Protein AF-A0A3A6U2J4-F1 (afdb_monomer_lite)

pLDDT: mean 79.1, std 15.84, range [39.03, 96.19]

Secondary structure (DSSP, 8-state):
-HHHHHHHHHHHHHTTT------S-TTS----GGG-PPPSS-EEEEEEEEEEETTEE-GGGHHHHHHHHHHHHHHTSSEEE-SSS-SEEEEEEEEE---HHHHHHHHHHTT-TTT------

Foldseek 3Di:
DVVVVVVVVVVVVVVPPPPPPPPPDPPDDDDDPVNDDADPDAFEEAEAEFEAELNHTDCVCRVVVVVVVQVVQVVNNRYHHDPPPGPYYDYYYHYHYDPVVVVVVVVVVVVPPPDDDDPDD

Structure (mmCIF, N/CA/C/O backbone):
data_AF-A0A3A6U2J4-F1
#
_entry.id   AF-A0A3A6U2J4-F1
#
loop_
_atom_site.group_PDB
_atom_site.id
_atom_site.type_symbol
_atom_site.label_atom_id
_atom_site.label_alt_id
_atom_site.label_comp_id
_atom_site.label_asym_id
_atom_site.label_entity_id
_atom_site.label_seq_id
_atom_site.pdbx_PDB_ins_code
_atom_site.Cartn_x
_atom_site.Cartn_y
_atom_site.Cartn_z
_atom_site.occupancy
_atom_site.B_iso_or_equiv
_atom_site.auth_seq_id
_atom_site.auth_comp_id
_atom_site.auth_asym_id
_atom_site.auth_atom_id
_atom_site.pdbx_PDB_model_num
ATOM 1 N N . MET A 1 1 ? 20.629 -36.665 67.003 1.00 60.44 1 MET A N 1
ATOM 2 C CA . MET A 1 1 ? 19.349 -36.219 66.395 1.00 60.44 1 MET A CA 1
ATOM 3 C C . MET A 1 1 ? 18.997 -34.767 66.728 1.00 60.44 1 MET A C 1
ATOM 5 O O . MET A 1 1 ? 18.661 -34.028 65.816 1.00 60.44 1 MET A O 1
ATOM 9 N N . LYS A 1 2 ? 19.140 -34.316 67.984 1.00 68.38 2 LYS A N 1
ATOM 10 C CA . LYS A 1 2 ? 18.836 -32.931 68.406 1.00 68.38 2 LYS A CA 1
ATOM 11 C C . LYS A 1 2 ? 19.635 -31.844 67.656 1.00 68.38 2 LYS A C 1
ATOM 13 O O . LYS A 1 2 ? 19.060 -30.850 67.237 1.00 68.38 2 LYS A O 1
ATOM 18 N N . ASN A 1 3 ? 20.922 -32.081 67.392 1.00 70.00 3 ASN A N 1
ATOM 19 C CA . ASN A 1 3 ? 21.783 -31.116 66.687 1.00 70.00 3 ASN A CA 1
ATOM 20 C C . ASN A 1 3 ? 21.444 -30.981 65.189 1.00 70.00 3 ASN A C 1
ATOM 22 O O . ASN A 1 3 ? 21.616 -29.910 64.621 1.00 70.00 3 ASN A O 1
ATOM 26 N N . LEU A 1 4 ? 20.914 -32.042 64.566 1.00 73.75 4 LEU A N 1
ATOM 27 C CA . LEU A 1 4 ? 20.472 -32.021 63.166 1.00 73.75 4 LEU A CA 1
ATOM 28 C C . LEU A 1 4 ? 19.189 -31.191 63.006 1.00 73.75 4 LEU A C 1
ATOM 30 O O . LEU A 1 4 ? 19.059 -30.433 62.053 1.00 73.75 4 LEU A O 1
ATOM 34 N N . PHE A 1 5 ? 18.277 -31.288 63.978 1.00 76.00 5 PHE A N 1
ATOM 35 C CA . PHE A 1 5 ? 17.043 -30.498 64.013 1.00 76.00 5 PHE A CA 1
ATOM 36 C C . PHE A 1 5 ? 17.315 -28.999 64.183 1.00 76.00 5 PHE A C 1
ATOM 38 O O . PHE A 1 5 ? 16.676 -28.180 63.531 1.00 76.00 5 PHE A O 1
ATOM 45 N N . ILE A 1 6 ? 18.296 -28.641 65.017 1.00 79.00 6 ILE A N 1
ATOM 46 C CA . ILE A 1 6 ? 18.713 -27.245 65.221 1.00 79.00 6 ILE A CA 1
ATOM 47 C C . ILE A 1 6 ? 19.343 -26.671 63.944 1.00 79.00 6 ILE A C 1
ATOM 49 O O . ILE A 1 6 ? 19.043 -25.539 63.571 1.00 79.00 6 ILE A O 1
ATOM 53 N N . LEU A 1 7 ? 20.163 -27.459 63.240 1.00 78.31 7 LEU A N 1
ATOM 54 C CA . LEU A 1 7 ? 20.770 -27.043 61.974 1.00 78.31 7 LEU A CA 1
ATOM 55 C C . LEU A 1 7 ? 19.712 -26.834 60.879 1.00 78.31 7 LEU A C 1
ATOM 57 O O . LEU A 1 7 ? 19.764 -25.848 60.151 1.00 78.31 7 LEU A O 1
ATOM 61 N N . LEU A 1 8 ? 18.723 -27.728 60.796 1.00 76.19 8 LEU A N 1
ATOM 62 C CA . LEU A 1 8 ? 17.637 -27.632 59.821 1.00 76.19 8 LEU A CA 1
ATOM 63 C C . LEU A 1 8 ? 16.774 -26.381 60.057 1.00 76.19 8 LEU A C 1
ATOM 65 O O . LEU A 1 8 ? 16.449 -25.671 59.109 1.00 76.19 8 LEU A O 1
ATOM 69 N N . LEU A 1 9 ? 16.476 -26.074 61.324 1.00 74.50 9 LEU A N 1
ATOM 70 C CA . LEU A 1 9 ? 15.707 -24.890 61.709 1.00 74.50 9 LEU A CA 1
ATOM 71 C C . LEU A 1 9 ? 16.460 -23.586 61.385 1.00 74.50 9 LEU A C 1
ATOM 73 O O . LEU A 1 9 ? 15.857 -22.617 60.922 1.00 74.50 9 LEU A O 1
ATOM 77 N N . ALA A 1 10 ? 17.784 -23.581 61.570 1.00 71.75 10 ALA A N 1
ATOM 78 C CA . ALA A 1 10 ? 18.639 -22.446 61.226 1.00 71.75 10 ALA A CA 1
ATOM 79 C C . ALA A 1 10 ? 18.691 -22.195 59.709 1.00 71.75 10 ALA A C 1
ATOM 81 O O . ALA A 1 10 ? 18.624 -21.046 59.278 1.00 71.75 10 ALA A O 1
ATOM 82 N N . VAL A 1 11 ? 18.740 -23.250 58.887 1.00 70.31 11 VAL A N 1
ATOM 83 C CA . VAL A 1 11 ? 18.760 -23.118 57.418 1.00 70.31 11 VAL A CA 1
ATOM 84 C C . VAL A 1 11 ? 17.427 -22.580 56.882 1.00 70.31 11 VAL A C 1
ATOM 86 O O . VAL A 1 11 ? 17.430 -21.723 56.001 1.00 70.31 11 VAL A O 1
ATOM 89 N N . THR A 1 12 ? 16.287 -22.994 57.450 1.00 67.88 12 THR A N 1
ATOM 90 C CA . THR A 1 12 ? 14.962 -22.477 57.047 1.00 67.88 12 THR A CA 1
ATOM 91 C C . THR A 1 12 ? 14.705 -21.033 57.480 1.00 67.88 12 THR A C 1
ATOM 93 O O . THR A 1 12 ? 13.905 -20.336 56.858 1.00 67.88 12 THR A O 1
ATOM 96 N N . ALA A 1 13 ? 15.389 -20.554 58.525 1.00 6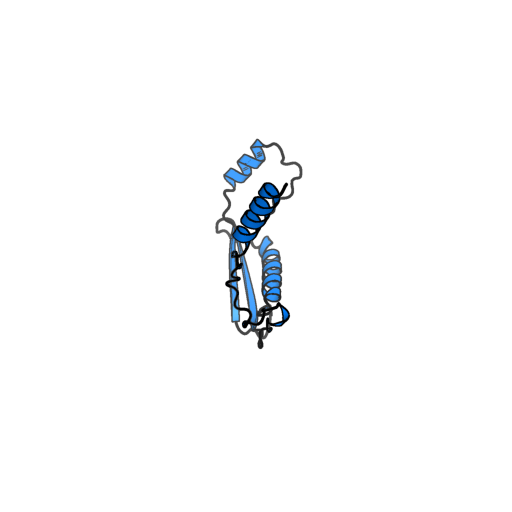6.00 13 ALA A N 1
ATOM 97 C CA . ALA A 1 13 ? 15.280 -19.165 58.966 1.00 66.00 13 ALA A CA 1
ATOM 98 C C . ALA A 1 13 ? 15.992 -18.191 58.008 1.00 66.00 13 ALA A C 1
ATOM 100 O O . ALA A 1 13 ? 15.574 -17.041 57.881 1.00 66.00 13 ALA A O 1
ATOM 101 N N . LEU A 1 14 ? 17.028 -18.646 57.288 1.00 63.44 14 LEU A N 1
ATOM 102 C CA . LEU A 1 14 ? 17.772 -17.814 56.332 1.00 63.44 14 LEU A CA 1
ATOM 103 C C . LEU A 1 14 ? 17.035 -17.593 54.999 1.00 63.44 14 LEU A C 1
ATOM 105 O O . LEU A 1 14 ? 17.351 -16.645 54.285 1.00 63.44 14 LEU A O 1
ATOM 109 N N . THR A 1 15 ? 16.033 -18.409 54.658 1.00 65.50 15 THR A N 1
ATOM 110 C CA . THR A 1 15 ? 15.268 -18.269 53.403 1.00 65.50 15 THR A CA 1
ATOM 111 C C . THR A 1 15 ? 14.083 -17.296 53.503 1.00 65.50 15 THR A C 1
ATOM 113 O O . THR A 1 15 ? 13.374 -17.090 52.522 1.00 65.50 15 THR A O 1
ATOM 116 N N . GLY A 1 16 ? 13.850 -16.686 54.672 1.00 57.59 16 GLY A N 1
ATOM 117 C CA . GLY A 1 16 ? 12.616 -15.954 54.994 1.00 57.59 16 GLY A CA 1
ATOM 118 C C . GLY A 1 16 ? 12.471 -14.521 54.462 1.00 57.59 16 GLY A C 1
ATOM 119 O O . GLY A 1 16 ? 11.407 -13.938 54.645 1.00 57.59 16 GLY A O 1
ATOM 120 N N . CYS A 1 17 ? 13.481 -13.932 53.812 1.00 62.56 17 CYS A N 1
ATOM 121 C CA . CYS A 1 17 ? 13.462 -12.492 53.486 1.00 62.56 17 CYS A CA 1
ATOM 122 C C . CYS A 1 17 ? 13.557 -12.148 51.992 1.00 62.56 17 CYS A C 1
ATOM 124 O O . CYS A 1 17 ? 13.706 -10.974 51.649 1.00 62.56 17 CYS A O 1
ATOM 126 N N . ILE A 1 18 ? 13.438 -13.121 51.084 1.00 60.34 18 ILE A N 1
ATOM 127 C CA . ILE A 1 18 ? 13.345 -12.825 49.647 1.00 60.34 18 ILE A CA 1
ATOM 128 C C . ILE A 1 18 ? 11.884 -12.496 49.322 1.00 60.34 18 ILE A C 1
ATOM 130 O O . ILE A 1 18 ? 11.131 -13.311 48.796 1.00 60.34 18 ILE A O 1
ATOM 134 N N . SER A 1 19 ? 11.463 -11.283 49.677 1.00 61.19 19 SER A N 1
ATOM 135 C CA . SER A 1 19 ? 10.239 -10.704 49.130 1.00 61.19 19 SER A CA 1
ATOM 136 C C . SER A 1 19 ? 10.525 -10.358 47.672 1.00 61.19 19 SER A C 1
ATOM 138 O O . SER A 1 19 ? 11.287 -9.430 47.390 1.00 61.19 19 SER A O 1
ATOM 140 N N . ALA A 1 20 ? 9.976 -11.142 46.743 1.00 65.00 20 ALA A N 1
ATOM 141 C CA . ALA A 1 20 ? 9.996 -10.816 45.325 1.00 65.00 20 ALA A CA 1
ATOM 142 C C . ALA A 1 20 ? 9.219 -9.507 45.134 1.00 65.00 20 ALA A C 1
ATOM 144 O O . ALA A 1 20 ? 8.000 -9.508 44.970 1.00 65.00 20 ALA A O 1
ATOM 145 N N . LYS A 1 21 ? 9.914 -8.368 45.223 1.00 61.41 21 LYS A N 1
ATOM 146 C CA . LYS A 1 21 ? 9.327 -7.067 44.922 1.00 61.41 21 LYS A CA 1
ATOM 147 C C . LYS A 1 21 ? 8.990 -7.051 43.438 1.00 61.41 21 LYS A C 1
ATOM 149 O O . LYS A 1 21 ? 9.852 -6.833 42.593 1.00 61.41 21 LYS A O 1
ATOM 154 N N . SER A 1 22 ? 7.726 -7.311 43.124 1.00 64.94 22 SER A N 1
ATOM 155 C CA . SER A 1 22 ? 7.167 -6.969 41.826 1.00 64.94 22 SER A CA 1
ATOM 156 C C . SER A 1 22 ? 7.152 -5.446 41.739 1.00 64.94 22 SER A C 1
ATOM 158 O O . SER A 1 22 ? 6.391 -4.792 42.446 1.00 64.94 22 SER A O 1
ATOM 160 N N . TYR A 1 23 ? 8.020 -4.879 40.902 1.00 67.62 23 TYR A N 1
ATOM 161 C CA . TYR A 1 23 ? 8.047 -3.441 40.598 1.00 67.62 23 TYR A CA 1
ATOM 162 C C . TYR A 1 23 ? 6.870 -3.002 39.717 1.00 67.62 23 TYR A C 1
ATOM 164 O O . TYR A 1 23 ? 6.755 -1.829 39.373 1.00 67.62 23 TYR A O 1
ATOM 172 N N . VAL A 1 24 ? 6.005 -3.943 39.334 1.00 71.19 24 VAL A N 1
ATOM 173 C CA . VAL A 1 24 ? 4.772 -3.656 38.610 1.00 71.19 24 VAL A CA 1
ATOM 174 C C . VAL A 1 24 ? 3.737 -3.200 39.631 1.00 71.19 24 VAL A C 1
ATOM 176 O O . VAL A 1 24 ? 3.299 -3.995 40.464 1.00 71.19 24 VAL A O 1
ATOM 179 N N . ASP A 1 25 ? 3.400 -1.914 39.592 1.00 71.12 25 ASP A N 1
ATOM 180 C CA . ASP A 1 25 ? 2.392 -1.308 40.455 1.00 71.12 25 ASP A CA 1
ATOM 181 C C . ASP A 1 25 ? 1.006 -1.921 40.147 1.00 71.12 25 ASP A C 1
ATOM 183 O O . ASP A 1 25 ? 0.504 -1.776 39.028 1.00 71.12 25 ASP A O 1
ATOM 187 N N . PRO A 1 26 ? 0.382 -2.630 41.109 1.00 70.06 26 PRO A N 1
ATOM 188 C CA . PRO A 1 26 ? -0.896 -3.306 40.905 1.00 70.06 26 PRO A CA 1
ATOM 189 C C . PRO A 1 26 ? -2.085 -2.343 40.777 1.00 70.06 26 PRO A C 1
ATOM 191 O O . PRO A 1 26 ? -3.189 -2.797 40.483 1.00 70.06 26 PRO A O 1
ATOM 194 N N . SER A 1 27 ? -1.891 -1.039 41.012 1.00 75.00 27 SER A N 1
ATOM 195 C CA . SER A 1 27 ? -2.936 -0.022 40.866 1.00 75.00 27 SER A CA 1
ATOM 196 C C . SER A 1 27 ? -3.207 0.371 39.410 1.00 75.00 27 SER A C 1
ATOM 198 O O . SER A 1 27 ? -4.285 0.888 39.109 1.00 75.00 27 SER A O 1
ATOM 200 N N . PHE A 1 28 ? -2.283 0.086 38.487 1.00 72.88 28 PHE A N 1
ATOM 201 C CA . PHE A 1 28 ? -2.530 0.299 37.065 1.00 72.88 28 PHE A CA 1
ATOM 202 C C . PHE A 1 28 ? -3.392 -0.828 36.498 1.00 72.88 28 PHE A C 1
ATOM 204 O O . PHE A 1 28 ? -3.088 -2.014 36.639 1.00 72.88 28 PHE A O 1
ATOM 211 N N . SER A 1 29 ? -4.474 -0.444 35.816 1.00 72.06 29 SER A N 1
ATOM 212 C CA . SER A 1 29 ? -5.286 -1.393 35.056 1.00 72.06 29 SER A CA 1
ATOM 213 C C . SER A 1 29 ? -4.416 -2.062 33.995 1.00 72.06 29 SER A C 1
ATOM 215 O O . SER A 1 29 ? -3.665 -1.396 33.280 1.00 72.06 29 SER A O 1
ATOM 217 N N . LYS A 1 30 ? -4.498 -3.392 33.909 1.00 78.81 30 LYS A N 1
ATOM 218 C CA . LYS A 1 30 ? -3.828 -4.148 32.852 1.00 78.81 30 LYS A CA 1
ATOM 219 C C . LYS A 1 30 ? -4.461 -3.733 31.531 1.00 78.81 30 LYS A C 1
ATOM 221 O O . LYS A 1 30 ? -5.619 -4.057 31.310 1.00 78.81 30 LYS A O 1
ATOM 226 N N . ALA A 1 31 ? -3.715 -3.013 30.698 1.00 81.88 31 ALA A N 1
ATOM 227 C CA . ALA A 1 31 ? -4.162 -2.710 29.350 1.00 81.88 31 ALA A CA 1
ATOM 228 C C . ALA A 1 31 ? -4.328 -4.027 28.585 1.00 81.88 31 ALA A C 1
ATOM 230 O O . ALA A 1 31 ? -3.415 -4.855 28.522 1.00 81.88 31 ALA A O 1
ATOM 231 N N . THR A 1 32 ? -5.517 -4.219 28.046 1.00 84.94 32 THR A N 1
ATOM 232 C CA . THR A 1 32 ? -5.918 -5.352 27.226 1.00 84.94 32 THR A CA 1
ATOM 233 C C . THR A 1 32 ? -6.170 -4.874 25.797 1.00 84.94 32 THR A C 1
ATOM 235 O O . THR A 1 32 ? -6.232 -3.672 25.530 1.00 84.94 32 THR A O 1
ATOM 238 N N . TYR A 1 33 ? -6.268 -5.797 24.841 1.00 78.44 33 TYR A N 1
ATOM 239 C CA . TYR A 1 33 ? -6.528 -5.422 23.445 1.00 78.44 33 TYR A CA 1
ATOM 240 C C . TYR A 1 33 ? -7.886 -4.724 23.288 1.00 78.44 33 TYR A C 1
ATOM 242 O O . TYR A 1 33 ? -8.065 -3.901 22.395 1.00 78.44 33 TYR A O 1
ATOM 250 N N . GLU A 1 34 ? -8.817 -5.015 24.190 1.00 83.88 34 GLU A N 1
ATOM 251 C CA . GLU A 1 34 ? -10.147 -4.430 24.287 1.00 83.88 34 GLU A CA 1
ATOM 252 C C . GLU A 1 34 ? -10.114 -2.931 24.634 1.00 83.88 34 GLU A C 1
ATOM 254 O O . GLU A 1 34 ? -11.059 -2.209 24.316 1.00 83.88 34 GLU A O 1
ATOM 259 N N . ASP A 1 35 ? -9.015 -2.439 25.215 1.00 86.06 35 ASP A N 1
ATOM 260 C CA . ASP A 1 35 ? -8.828 -1.017 25.525 1.00 86.06 35 ASP A CA 1
ATOM 261 C C . ASP A 1 35 ? -8.410 -0.192 24.292 1.00 86.06 35 ASP A C 1
ATOM 263 O O . ASP A 1 35 ? -8.424 1.045 24.321 1.00 86.06 35 ASP A O 1
ATOM 267 N N . ILE A 1 36 ? -8.048 -0.856 23.186 1.00 84.12 36 ILE A N 1
ATOM 268 C CA . ILE A 1 36 ? -7.664 -0.198 21.936 1.00 84.12 36 ILE A CA 1
ATOM 269 C C . ILE A 1 36 ? -8.923 0.303 21.228 1.00 84.12 36 ILE A C 1
ATOM 271 O O . ILE A 1 36 ? -9.663 -0.446 20.589 1.00 84.12 36 ILE A O 1
ATOM 275 N N . LYS A 1 37 ? -9.146 1.616 21.302 1.00 86.56 37 LYS A N 1
ATOM 276 C CA . LYS A 1 37 ? -10.247 2.267 20.589 1.00 86.56 37 LYS A CA 1
ATOM 277 C C . LYS A 1 37 ? -9.930 2.387 19.094 1.00 86.56 37 LYS A C 1
ATOM 279 O O . LYS A 1 37 ? -8.827 2.813 18.740 1.00 86.56 37 LYS A O 1
ATOM 284 N N . PRO A 1 38 ? -10.885 2.070 18.204 1.00 82.81 38 PRO A N 1
ATOM 285 C CA . PRO A 1 38 ? -10.723 2.332 16.782 1.00 82.81 38 PRO A CA 1
ATOM 286 C C . PRO A 1 38 ? -10.681 3.842 16.517 1.00 82.81 38 PRO A C 1
ATOM 288 O O . PRO A 1 38 ? -11.255 4.638 17.261 1.00 82.81 38 PRO A O 1
ATOM 291 N N . VAL A 1 39 ? -10.030 4.235 15.423 1.00 88.50 39 VAL A N 1
ATOM 292 C CA . VAL A 1 39 ? -10.010 5.634 14.979 1.00 88.50 39 VAL A CA 1
ATOM 293 C C . VAL A 1 39 ? -11.432 6.093 14.644 1.00 88.50 39 VAL A C 1
ATOM 295 O O . VAL A 1 39 ? -12.129 5.441 13.868 1.00 88.50 39 VAL A O 1
ATOM 298 N N . GLU A 1 40 ? -11.843 7.233 15.206 1.00 85.31 40 GLU A N 1
ATOM 299 C CA . GLU A 1 40 ? -13.203 7.774 15.058 1.00 85.31 40 GLU A CA 1
ATOM 300 C C . GLU A 1 40 ? -13.547 8.132 13.608 1.00 85.31 40 GLU A C 1
ATOM 302 O O . GLU A 1 40 ? -14.658 7.880 13.141 1.00 85.31 40 GLU A O 1
ATOM 307 N N . LYS A 1 41 ? -12.584 8.699 12.873 1.00 89.56 41 LYS A N 1
ATOM 308 C CA . LYS A 1 41 ? -12.757 9.099 11.477 1.00 89.56 41 LYS A CA 1
ATOM 309 C C . LYS A 1 41 ? -11.677 8.483 10.605 1.00 89.56 41 LYS A C 1
ATOM 311 O O . LYS A 1 41 ? -10.500 8.809 10.723 1.00 89.56 41 LYS A O 1
ATOM 316 N N . LYS A 1 42 ? -12.106 7.616 9.694 1.00 91.38 42 LYS A N 1
ATOM 317 C CA . LYS A 1 42 ? -11.240 7.071 8.650 1.00 91.38 42 LYS A CA 1
ATOM 318 C C . LYS A 1 42 ? -11.043 8.100 7.546 1.00 91.38 42 LYS A C 1
ATOM 320 O O . LYS A 1 42 ? -11.940 8.900 7.274 1.00 91.38 42 LYS A O 1
ATOM 325 N N . TYR A 1 43 ? -9.889 8.047 6.898 1.00 93.00 43 TYR A N 1
ATOM 326 C CA . TYR A 1 43 ? -9.550 8.966 5.822 1.00 93.00 43 TYR A CA 1
ATOM 327 C C . TYR A 1 43 ? -9.538 8.255 4.477 1.00 93.00 43 TYR A C 1
ATOM 329 O O . TYR A 1 43 ? -8.866 7.236 4.307 1.00 93.00 43 TYR A O 1
ATOM 337 N N . ASN A 1 44 ? -10.249 8.822 3.510 1.00 94.62 44 ASN A N 1
ATOM 338 C CA . ASN A 1 44 ? -10.234 8.347 2.136 1.00 94.62 44 ASN A CA 1
ATOM 339 C C . ASN A 1 44 ? -8.955 8.837 1.452 1.00 94.62 44 ASN A C 1
ATOM 341 O O . ASN A 1 44 ? -8.711 10.044 1.401 1.00 94.62 44 ASN A O 1
ATOM 345 N N . ALA A 1 45 ? -8.158 7.928 0.901 1.00 94.94 45 ALA A N 1
ATOM 346 C CA . ALA A 1 45 ? -6.908 8.268 0.230 1.00 94.94 45 ALA A CA 1
ATOM 347 C C . ALA A 1 45 ? -6.912 7.811 -1.230 1.00 94.94 45 ALA A C 1
ATOM 349 O O . ALA A 1 45 ? -7.208 6.647 -1.515 1.00 94.94 45 ALA A O 1
ATOM 350 N N . HIS A 1 46 ? -6.519 8.706 -2.140 1.00 95.69 46 HIS A N 1
ATOM 351 C CA . HIS A 1 46 ? -6.157 8.331 -3.503 1.00 95.69 46 HIS A CA 1
ATOM 352 C C . HIS A 1 46 ? -4.740 7.760 -3.495 1.00 95.69 46 HIS A C 1
ATOM 354 O O . HIS A 1 46 ? -3.793 8.459 -3.145 1.00 95.69 46 HIS A O 1
ATOM 360 N N . VAL A 1 47 ? -4.580 6.492 -3.854 1.00 94.81 47 VAL A N 1
ATOM 361 C CA . VAL A 1 47 ? -3.280 5.814 -3.817 1.00 94.81 47 VAL A CA 1
ATOM 362 C C . VAL A 1 47 ? -2.673 5.767 -5.217 1.00 94.81 47 VAL A C 1
ATOM 364 O O . VAL A 1 47 ? -3.276 5.209 -6.140 1.00 94.81 47 VAL A O 1
ATOM 367 N N . ILE A 1 48 ? -1.457 6.296 -5.353 1.00 94.75 48 ILE A N 1
ATOM 368 C CA . ILE A 1 48 ? -0.636 6.229 -6.564 1.00 94.75 48 ILE A CA 1
ATOM 369 C C . ILE A 1 48 ? 0.634 5.451 -6.230 1.00 94.75 48 ILE A C 1
ATOM 371 O O . ILE A 1 48 ? 1.303 5.736 -5.237 1.00 94.75 48 ILE A O 1
ATOM 375 N N . VAL A 1 49 ? 0.952 4.452 -7.052 1.00 95.88 49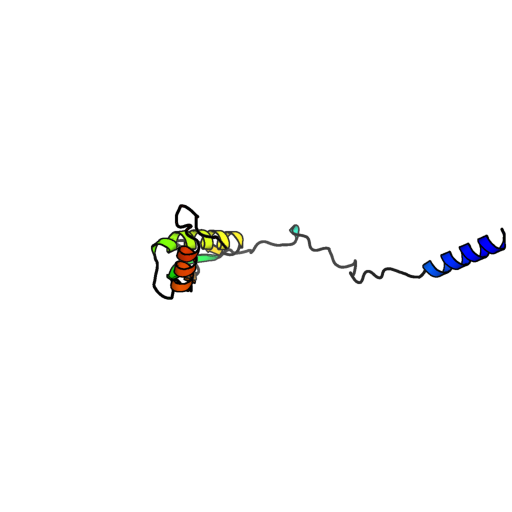 VAL A N 1
ATOM 376 C CA . VAL A 1 49 ? 2.092 3.556 -6.837 1.00 95.88 49 VAL A CA 1
ATOM 377 C C . VAL A 1 49 ? 2.970 3.528 -8.073 1.00 95.88 49 VAL A C 1
ATOM 379 O O . VAL A 1 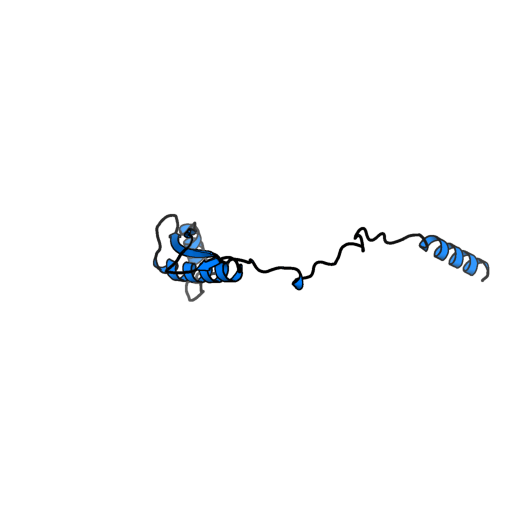49 ? 2.479 3.313 -9.183 1.00 95.88 49 VAL A O 1
ATOM 382 N N . GLU A 1 50 ? 4.271 3.666 -7.852 1.00 96.19 50 GLU A N 1
ATOM 383 C CA . GLU A 1 50 ? 5.303 3.452 -8.853 1.00 96.19 50 GLU A CA 1
ATOM 384 C C . GLU A 1 50 ? 6.337 2.456 -8.329 1.00 96.19 50 GLU A C 1
ATOM 386 O O . GLU A 1 50 ? 6.947 2.662 -7.280 1.00 96.19 50 GLU A O 1
ATOM 391 N N . PHE A 1 51 ? 6.547 1.370 -9.064 1.00 95.69 51 PHE A N 1
ATOM 392 C CA . PHE A 1 51 ? 7.633 0.442 -8.816 1.00 95.69 51 PHE A CA 1
ATOM 393 C C . PHE A 1 51 ? 8.797 0.737 -9.762 1.00 95.69 51 PHE A C 1
ATOM 395 O O . PHE A 1 51 ? 8.616 0.897 -10.971 1.00 95.69 51 PHE A O 1
ATOM 402 N N . GLN A 1 52 ? 10.000 0.775 -9.203 1.00 94.75 52 GLN A N 1
ATOM 403 C CA . GLN A 1 52 ? 11.253 0.986 -9.906 1.00 94.75 52 GLN A CA 1
ATOM 404 C C . GLN A 1 52 ? 12.205 -0.179 -9.629 1.00 94.75 52 GLN A C 1
ATOM 406 O O . GLN A 1 52 ? 12.207 -0.769 -8.546 1.00 94.75 52 GLN A O 1
ATOM 411 N N . ARG A 1 53 ? 13.042 -0.509 -10.609 1.00 92.38 53 ARG A N 1
ATOM 412 C CA . ARG A 1 53 ? 14.159 -1.440 -10.466 1.00 92.38 53 ARG A CA 1
ATOM 413 C C . ARG A 1 53 ? 15.431 -0.702 -10.831 1.00 92.38 53 ARG A C 1
ATOM 415 O O . ARG A 1 53 ? 15.581 -0.277 -11.970 1.00 92.38 53 ARG A O 1
ATOM 422 N N . ASN A 1 54 ? 16.341 -0.559 -9.872 1.00 91.06 54 ASN A N 1
ATOM 423 C CA . ASN A 1 54 ? 17.571 0.215 -10.047 1.00 91.06 54 ASN A CA 1
ATOM 424 C C . ASN A 1 54 ? 17.312 1.637 -10.593 1.00 91.06 54 ASN A C 1
ATOM 426 O O . ASN A 1 54 ? 18.105 2.158 -11.370 1.00 91.06 54 ASN A O 1
ATOM 430 N N . GLY A 1 55 ? 16.199 2.258 -10.184 1.00 90.88 55 GLY A N 1
ATOM 431 C CA . GLY A 1 55 ? 15.788 3.595 -10.626 1.00 90.88 55 GLY A CA 1
ATOM 432 C C . GLY A 1 55 ? 15.002 3.652 -11.942 1.00 90.88 55 GLY A C 1
ATOM 433 O O . GLY A 1 55 ? 14.490 4.714 -12.276 1.00 90.88 55 GLY A O 1
ATOM 434 N N . GLU A 1 56 ? 14.847 2.542 -12.669 1.00 92.50 56 GLU A N 1
ATOM 435 C CA . GLU A 1 56 ? 14.013 2.486 -13.876 1.00 92.50 56 GLU A CA 1
ATOM 436 C C . GLU A 1 56 ? 12.594 2.022 -13.547 1.00 92.50 56 GLU A C 1
ATOM 438 O O . GLU A 1 56 ? 12.406 1.019 -12.855 1.00 92.50 56 GLU A O 1
ATOM 443 N N . THR A 1 57 ? 11.578 2.716 -14.062 1.00 93.50 57 THR A N 1
ATOM 444 C CA . THR A 1 57 ? 10.174 2.356 -13.832 1.00 93.50 57 THR A CA 1
ATOM 445 C C . THR A 1 57 ? 9.853 0.978 -14.418 1.00 93.50 57 THR A C 1
ATOM 447 O O . THR A 1 57 ? 10.011 0.732 -15.613 1.00 93.50 57 THR A O 1
ATOM 450 N N . PHE A 1 58 ? 9.322 0.085 -13.583 1.00 92.62 58 PHE A N 1
ATOM 451 C CA . PHE A 1 58 ? 8.907 -1.262 -13.963 1.00 92.62 58 PHE A CA 1
ATOM 452 C C . PHE A 1 58 ? 7.423 -1.475 -13.638 1.00 92.62 58 PHE A C 1
ATOM 454 O O . PHE A 1 58 ? 7.039 -2.085 -12.640 1.00 92.62 58 PHE A O 1
ATOM 461 N N . SER A 1 59 ? 6.573 -0.956 -14.527 1.00 92.69 59 SER A N 1
ATOM 462 C CA . SER A 1 59 ? 5.124 -0.824 -14.323 1.00 92.69 59 SER A CA 1
ATOM 463 C C . SER A 1 59 ? 4.354 -2.143 -14.209 1.00 92.69 59 SER A C 1
ATOM 465 O O . SER A 1 59 ? 3.251 -2.153 -13.662 1.00 92.69 59 SER A O 1
ATOM 467 N N . GLN A 1 60 ? 4.927 -3.261 -14.668 1.00 91.25 60 GLN A N 1
ATOM 468 C CA . GLN A 1 60 ? 4.298 -4.588 -14.606 1.00 91.25 60 GLN A CA 1
ATOM 469 C C . GLN A 1 60 ? 3.966 -5.023 -13.170 1.00 91.25 60 GLN A C 1
ATOM 471 O O . GLN A 1 60 ? 3.022 -5.779 -12.960 1.00 91.25 60 GLN A O 1
ATOM 476 N N . VAL A 1 61 ? 4.707 -4.514 -12.181 1.00 92.12 61 VAL A N 1
ATOM 477 C CA . VAL A 1 61 ? 4.578 -4.889 -10.762 1.00 92.12 61 VAL A CA 1
ATOM 478 C C . VAL A 1 61 ? 3.738 -3.874 -9.973 1.00 92.12 61 VAL A C 1
ATOM 480 O O . VAL A 1 61 ? 3.348 -4.132 -8.835 1.00 92.12 61 VAL A O 1
ATOM 483 N N . ASN A 1 62 ? 3.364 -2.740 -10.581 1.00 93.56 62 ASN A N 1
ATOM 484 C CA . ASN A 1 62 ? 2.623 -1.676 -9.895 1.00 93.56 62 ASN A CA 1
ATOM 485 C C . ASN A 1 62 ? 1.300 -2.171 -9.301 1.00 93.56 62 ASN A C 1
ATOM 487 O O . ASN A 1 62 ? 0.947 -1.769 -8.196 1.00 93.56 62 ASN A O 1
ATOM 491 N N . GLN A 1 63 ? 0.571 -3.043 -10.006 1.00 93.94 63 GLN A N 1
ATOM 492 C CA . GLN A 1 63 ? -0.703 -3.575 -9.507 1.00 93.94 63 GLN A CA 1
ATOM 493 C C . GLN A 1 63 ? -0.520 -4.492 -8.297 1.00 93.94 63 GLN A C 1
ATOM 495 O O . GLN A 1 63 ? -1.293 -4.424 -7.345 1.00 93.94 63 GLN A O 1
ATOM 500 N N . GLU A 1 64 ? 0.522 -5.321 -8.298 1.00 93.50 64 GLU A N 1
ATOM 501 C CA . GLU A 1 64 ? 0.834 -6.192 -7.167 1.00 93.50 64 GLU A CA 1
ATOM 502 C C . GLU A 1 64 ? 1.198 -5.370 -5.924 1.00 93.50 64 GLU A C 1
ATOM 504 O O . GLU A 1 64 ? 0.617 -5.562 -4.853 1.00 93.50 64 GLU A O 1
ATOM 509 N N . VAL A 1 65 ? 2.079 -4.380 -6.091 1.00 94.62 65 VAL A N 1
ATOM 510 C CA . VAL A 1 65 ? 2.481 -3.466 -5.012 1.00 94.62 65 VAL A CA 1
ATOM 511 C C . VAL A 1 65 ? 1.285 -2.665 -4.514 1.00 94.62 65 VAL A C 1
ATOM 513 O O . VAL A 1 65 ? 1.099 -2.533 -3.306 1.00 94.62 65 VAL A O 1
ATOM 516 N N . ARG A 1 66 ? 0.428 -2.180 -5.420 1.00 95.19 66 ARG A N 1
ATOM 517 C CA . ARG A 1 66 ? -0.808 -1.480 -5.060 1.00 95.19 66 ARG A CA 1
ATOM 518 C C . ARG A 1 66 ? -1.727 -2.359 -4.222 1.00 95.19 66 ARG A C 1
ATOM 520 O O . ARG A 1 66 ? -2.176 -1.916 -3.170 1.00 95.19 66 ARG A O 1
ATOM 527 N N . ASN A 1 67 ? -1.970 -3.601 -4.632 1.00 95.31 67 ASN A N 1
ATOM 528 C CA . ASN A 1 67 ? -2.820 -4.526 -3.882 1.00 95.31 67 ASN A CA 1
ATOM 529 C C . ASN A 1 67 ? -2.277 -4.789 -2.474 1.00 95.31 67 ASN A C 1
ATOM 531 O O . ASN A 1 67 ? -3.044 -4.793 -1.505 1.00 95.31 67 ASN A O 1
ATOM 535 N N . HIS A 1 68 ? -0.960 -4.982 -2.352 1.00 95.19 68 HIS A N 1
ATOM 536 C CA . HIS A 1 68 ? -0.310 -5.161 -1.060 1.00 95.19 68 HIS A CA 1
ATOM 537 C C . HIS A 1 68 ? -0.447 -3.906 -0.191 1.00 95.19 68 HIS A C 1
ATOM 539 O O . HIS A 1 68 ? -0.906 -3.986 0.948 1.00 95.19 68 HIS A O 1
ATOM 545 N N . LEU A 1 69 ? -0.133 -2.737 -0.751 1.00 95.44 69 LEU A N 1
ATOM 546 C CA . LEU A 1 69 ? -0.219 -1.458 -0.059 1.00 95.44 69 LEU A CA 1
ATOM 547 C C . LEU A 1 69 ? -1.639 -1.178 0.433 1.00 95.44 69 LEU A C 1
ATOM 549 O O . LEU A 1 69 ? -1.842 -0.873 1.603 1.00 95.44 69 LEU A O 1
ATOM 553 N N . GLU A 1 70 ? -2.640 -1.317 -0.432 1.00 95.50 70 GLU A N 1
ATOM 554 C CA . GLU A 1 70 ? -4.024 -1.059 -0.060 1.00 95.50 70 GLU A CA 1
ATOM 555 C C . GLU A 1 70 ? -4.530 -2.027 1.020 1.00 95.50 70 GLU A C 1
ATOM 557 O O . GLU A 1 70 ? -5.284 -1.619 1.906 1.00 95.50 70 GLU A O 1
ATOM 562 N N . ARG A 1 71 ? -4.118 -3.304 0.984 1.00 95.38 71 ARG A N 1
ATOM 563 C CA . ARG A 1 71 ? -4.426 -4.270 2.051 1.00 95.38 71 ARG A CA 1
ATOM 564 C C . ARG A 1 71 ? -3.806 -3.833 3.378 1.00 95.38 71 ARG A C 1
ATOM 566 O O . ARG A 1 71 ? -4.506 -3.834 4.388 1.00 95.38 71 ARG A O 1
ATOM 573 N N . THR A 1 72 ? -2.542 -3.423 3.366 1.00 94.56 72 THR A N 1
ATOM 574 C CA . THR A 1 72 ? -1.838 -2.934 4.557 1.00 94.56 72 THR A CA 1
ATOM 575 C C . THR A 1 72 ? -2.488 -1.667 5.109 1.00 94.56 72 THR A C 1
ATOM 577 O O . THR A 1 72 ? -2.760 -1.595 6.304 1.00 94.56 72 THR A O 1
ATOM 580 N N . LEU A 1 73 ? -2.843 -0.706 4.250 1.00 94.50 73 LEU A N 1
ATOM 581 C CA . LEU A 1 73 ? -3.542 0.518 4.652 1.00 94.50 73 LEU A CA 1
ATOM 582 C C . LEU A 1 73 ? -4.892 0.212 5.306 1.00 94.50 73 LEU A C 1
ATOM 584 O O . LEU A 1 73 ? -5.188 0.753 6.370 1.00 94.50 73 LEU A O 1
ATOM 588 N N . ARG A 1 74 ? -5.679 -0.706 4.729 1.00 93.31 74 ARG A N 1
ATOM 589 C CA . ARG A 1 74 ? -6.958 -1.138 5.315 1.00 93.31 74 ARG A CA 1
ATOM 590 C C . ARG A 1 74 ? -6.769 -1.809 6.678 1.00 93.31 74 ARG A C 1
ATOM 592 O O . ARG A 1 74 ? -7.566 -1.560 7.580 1.00 93.31 74 ARG A O 1
ATOM 599 N N . ALA A 1 75 ? -5.710 -2.603 6.848 1.00 91.75 75 ALA A N 1
ATOM 600 C CA . ALA A 1 75 ? -5.396 -3.271 8.112 1.00 91.75 75 ALA A CA 1
ATOM 601 C C . ALA A 1 75 ? -5.058 -2.289 9.247 1.00 91.75 75 ALA A C 1
ATOM 603 O O . ALA A 1 75 ? -5.322 -2.597 10.405 1.00 91.75 75 ALA A O 1
ATOM 604 N N . THR A 1 76 ? -4.547 -1.090 8.935 1.00 90.69 76 THR A N 1
ATOM 605 C CA . THR A 1 76 ? -4.310 -0.051 9.958 1.00 90.69 76 THR A CA 1
ATOM 606 C C . THR A 1 76 ? -5.598 0.471 10.600 1.00 90.69 76 THR A C 1
ATOM 608 O O . THR A 1 76 ? -5.553 1.083 11.661 1.00 90.69 76 THR A O 1
ATOM 611 N N . GLY A 1 77 ? -6.750 0.298 9.941 1.00 89.88 77 GLY A N 1
ATOM 612 C CA . GLY A 1 77 ? -8.028 0.851 10.389 1.00 89.88 77 GLY A CA 1
ATOM 613 C C . GLY A 1 77 ? -8.162 2.372 10.235 1.00 89.88 77 GLY A C 1
ATOM 614 O O . GLY A 1 77 ? -9.240 2.893 10.511 1.00 89.88 77 GLY A O 1
ATOM 615 N N . VAL A 1 78 ? -7.121 3.071 9.763 1.00 92.06 78 VAL A N 1
ATOM 616 C CA . VAL A 1 78 ? -7.080 4.540 9.641 1.00 92.06 78 VAL A CA 1
ATOM 617 C C . VAL A 1 78 ? -7.433 5.015 8.232 1.00 92.06 78 VAL A C 1
ATOM 619 O O . VAL A 1 78 ? -8.141 6.008 8.066 1.00 92.06 78 VAL A O 1
ATOM 622 N N . ILE A 1 79 ? -6.946 4.310 7.208 1.00 94.19 79 ILE A N 1
ATOM 623 C CA . ILE A 1 79 ? -7.017 4.749 5.810 1.00 94.19 79 ILE A CA 1
ATOM 624 C C . ILE A 1 79 ? -7.917 3.815 5.002 1.00 94.19 79 ILE A C 1
ATOM 626 O O . ILE A 1 79 ? -7.807 2.590 5.074 1.00 94.19 79 ILE A O 1
ATOM 630 N N . ILE A 1 80 ? -8.783 4.411 4.186 1.00 94.12 80 ILE A N 1
ATOM 631 C CA . ILE A 1 80 ? -9.600 3.728 3.187 1.00 94.12 80 ILE A CA 1
ATOM 632 C C . ILE A 1 80 ? -9.074 4.129 1.804 1.00 94.12 80 ILE A C 1
ATOM 634 O O . ILE A 1 80 ? -9.235 5.279 1.396 1.00 94.12 80 ILE A O 1
ATOM 638 N N . PRO A 1 81 ? -8.444 3.210 1.056 1.00 93.69 81 PRO A N 1
ATOM 639 C CA . PRO A 1 81 ? -8.100 3.460 -0.337 1.00 93.69 81 PRO A CA 1
ATOM 640 C C . PRO A 1 81 ? -9.381 3.667 -1.150 1.00 93.69 81 PRO A C 1
ATOM 642 O O . PRO A 1 81 ? -10.241 2.784 -1.175 1.00 93.69 81 PRO A O 1
ATOM 645 N N . ALA A 1 82 ? -9.517 4.829 -1.785 1.00 91.75 82 ALA A N 1
ATOM 646 C CA . ALA A 1 82 ? -10.716 5.225 -2.518 1.00 91.75 82 ALA A CA 1
ATOM 647 C C . ALA A 1 82 ? -10.350 5.882 -3.857 1.00 91.75 82 ALA A C 1
ATOM 649 O O . ALA A 1 82 ? -9.310 6.527 -3.993 1.00 91.75 82 ALA A O 1
ATOM 650 N N . SER A 1 83 ? -11.212 5.701 -4.860 1.00 85.44 83 SER A N 1
ATOM 651 C CA . SER A 1 83 ? -11.027 6.297 -6.195 1.00 85.44 83 SER A CA 1
ATOM 652 C C . SER A 1 83 ? -11.766 7.628 -6.368 1.00 85.44 83 SER A C 1
ATOM 654 O O . SER A 1 83 ? -11.425 8.390 -7.264 1.00 85.44 83 SER A O 1
ATOM 656 N N . ALA A 1 84 ? -12.748 7.913 -5.510 1.00 84.38 84 ALA A N 1
ATOM 657 C CA . ALA A 1 84 ? -13.539 9.141 -5.493 1.00 84.38 84 ALA A CA 1
ATOM 658 C C . ALA A 1 84 ? -13.684 9.642 -4.044 1.00 84.38 84 ALA A C 1
ATOM 660 O O . ALA A 1 84 ? -13.470 8.869 -3.107 1.00 84.38 84 ALA A O 1
ATOM 661 N N . ASP A 1 85 ? -14.014 10.925 -3.870 1.00 85.81 85 ASP A N 1
ATOM 662 C CA . ASP A 1 85 ? -14.226 11.572 -2.564 1.00 85.81 85 ASP A CA 1
ATOM 663 C C . ASP A 1 85 ? -13.060 11.380 -1.579 1.00 85.81 85 ASP A C 1
ATOM 665 O O . ASP A 1 85 ? -13.217 10.991 -0.415 1.00 85.81 85 ASP A O 1
ATOM 669 N N . THR A 1 86 ? -11.847 11.632 -2.075 1.00 90.75 86 THR A N 1
ATOM 670 C CA . THR A 1 86 ? -10.599 11.443 -1.332 1.00 90.75 86 THR A CA 1
ATOM 671 C C . THR A 1 86 ? -10.237 12.677 -0.518 1.00 90.75 86 THR A C 1
ATOM 673 O O . THR A 1 86 ? -10.296 13.799 -1.013 1.00 90.75 86 THR A O 1
ATOM 676 N N . ASN A 1 87 ? -9.801 12.474 0.723 1.00 92.25 87 ASN A N 1
ATOM 677 C CA . ASN A 1 87 ? -9.312 13.539 1.595 1.00 92.25 87 ASN A CA 1
ATOM 678 C C . ASN A 1 87 ? -7.877 13.949 1.250 1.00 92.25 87 ASN A C 1
ATOM 680 O O . ASN A 1 87 ? -7.516 15.107 1.433 1.00 92.25 87 ASN A O 1
ATOM 684 N N . PHE A 1 88 ? -7.060 13.008 0.771 1.00 93.62 88 PHE A N 1
ATOM 685 C CA . PHE A 1 88 ? -5.680 13.263 0.364 1.00 93.62 88 PHE A CA 1
ATOM 686 C C . PHE A 1 88 ? -5.196 12.247 -0.675 1.00 93.62 88 PHE A C 1
ATOM 688 O O . PHE A 1 88 ? -5.856 11.242 -0.942 1.00 93.62 88 PHE A O 1
ATOM 695 N N . THR A 1 89 ? -4.020 12.513 -1.246 1.00 94.81 89 THR A N 1
ATOM 696 C CA . THR A 1 89 ? -3.326 11.608 -2.171 1.00 94.81 89 THR A CA 1
ATOM 697 C C . THR A 1 89 ? -2.058 11.062 -1.521 1.00 94.81 89 THR A C 1
ATOM 699 O O . THR A 1 89 ? -1.294 11.817 -0.924 1.00 94.81 89 THR A O 1
ATOM 702 N N . LEU A 1 90 ? -1.839 9.755 -1.639 1.00 94.25 90 LEU A N 1
ATOM 703 C CA . LEU A 1 90 ? -0.656 9.050 -1.164 1.00 94.25 90 LEU A CA 1
ATOM 704 C C . LEU A 1 90 ? 0.137 8.537 -2.368 1.00 94.25 90 LEU A C 1
ATOM 706 O O . LEU A 1 90 ? -0.291 7.599 -3.042 1.00 94.25 90 LEU A O 1
ATOM 710 N N . ASN A 1 91 ? 1.300 9.142 -2.598 1.00 95.12 91 ASN A N 1
ATOM 711 C CA . ASN A 1 91 ? 2.238 8.727 -3.636 1.00 95.12 91 ASN A CA 1
ATOM 712 C C . ASN A 1 91 ? 3.301 7.823 -3.018 1.00 95.12 91 ASN A C 1
ATOM 714 O O . ASN A 1 91 ? 4.016 8.243 -2.109 1.00 95.12 91 ASN A O 1
ATOM 718 N N . VAL A 1 92 ? 3.409 6.593 -3.512 1.00 94.81 92 VAL A N 1
ATOM 719 C CA . VAL A 1 92 ? 4.370 5.607 -3.018 1.00 94.81 92 VAL A CA 1
ATOM 720 C C . VAL A 1 92 ? 5.266 5.163 -4.158 1.00 94.81 92 VAL A C 1
ATOM 722 O O . VAL A 1 92 ? 4.793 4.603 -5.145 1.00 94.81 92 VAL A O 1
ATOM 725 N N . VAL A 1 93 ? 6.566 5.389 -3.995 1.00 94.94 93 VAL A N 1
ATOM 72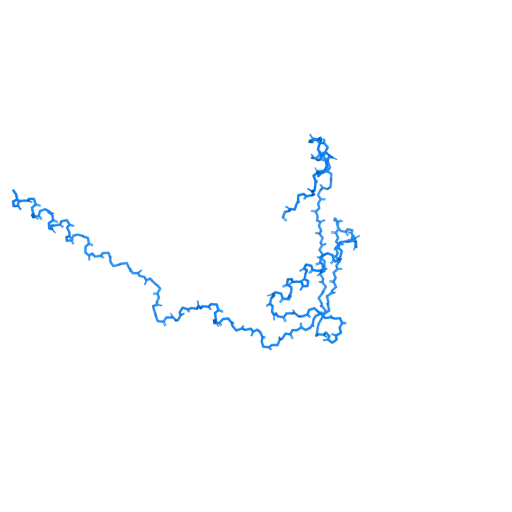6 C CA . VAL A 1 93 ? 7.591 4.933 -4.933 1.00 94.94 93 VAL A CA 1
ATOM 727 C C . VAL A 1 93 ? 8.404 3.840 -4.257 1.00 94.94 93 VAL A C 1
ATOM 729 O O . VAL A 1 93 ? 8.987 4.058 -3.196 1.00 94.94 93 VAL A O 1
ATOM 732 N N . VAL A 1 94 ? 8.432 2.657 -4.862 1.00 94.00 94 VAL A N 1
ATOM 733 C CA . VAL A 1 94 ? 9.188 1.503 -4.370 1.00 94.00 94 VAL A CA 1
ATOM 734 C C . VAL A 1 94 ? 10.308 1.222 -5.354 1.00 94.00 94 VAL A C 1
ATOM 736 O O . VAL A 1 94 ? 10.051 0.713 -6.439 1.00 94.00 94 VAL A O 1
ATOM 739 N N . ASN A 1 95 ? 11.547 1.534 -4.980 1.00 93.44 95 ASN A N 1
ATOM 740 C CA . ASN A 1 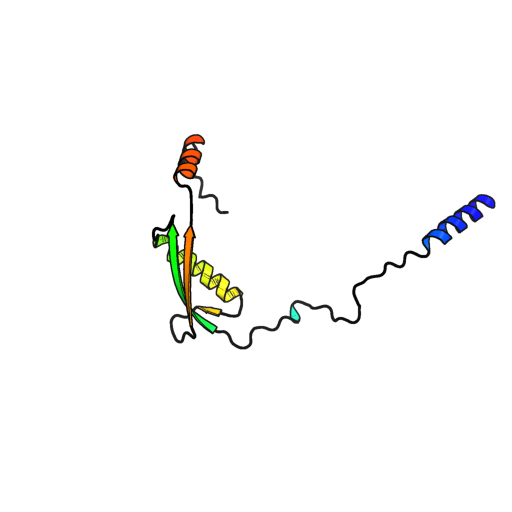95 ? 12.718 1.236 -5.800 1.00 93.44 95 ASN A CA 1
ATOM 741 C C . ASN A 1 95 ? 13.459 0.014 -5.258 1.00 93.44 95 ASN A C 1
ATOM 743 O O . ASN A 1 95 ? 14.102 0.076 -4.210 1.00 93.44 95 ASN A O 1
ATOM 747 N N . ASN A 1 96 ? 13.382 -1.096 -5.988 1.00 89.88 96 ASN A N 1
ATOM 748 C CA . ASN A 1 96 ? 14.185 -2.272 -5.706 1.00 89.88 96 ASN A CA 1
ATOM 749 C C . ASN A 1 96 ? 15.593 -2.088 -6.283 1.00 89.88 96 ASN A C 1
ATOM 751 O O . ASN A 1 96 ? 15.789 -2.153 -7.501 1.00 89.88 96 ASN A O 1
ATOM 755 N N . VAL A 1 97 ? 16.567 -1.872 -5.400 1.00 86.62 97 VAL A N 1
ATOM 756 C CA . VAL A 1 97 ? 17.985 -1.780 -5.756 1.00 86.62 97 VAL A CA 1
ATOM 757 C C . VAL A 1 97 ? 18.605 -3.166 -5.627 1.00 86.62 97 VAL A C 1
ATOM 759 O O . VAL A 1 97 ? 18.782 -3.681 -4.526 1.00 86.62 97 VAL A O 1
ATOM 762 N N . ALA A 1 98 ? 18.933 -3.772 -6.763 1.00 78.12 98 ALA A N 1
ATOM 763 C CA . ALA A 1 98 ? 19.506 -5.106 -6.828 1.00 78.12 98 ALA A CA 1
ATOM 764 C C . ALA A 1 98 ? 20.745 -5.122 -7.726 1.00 78.12 98 ALA A C 1
ATOM 766 O O . ALA A 1 98 ? 20.714 -4.660 -8.872 1.00 78.12 98 ALA A O 1
ATOM 767 N N . ASP A 1 99 ? 21.819 -5.742 -7.234 1.00 78.25 99 ASP A N 1
ATOM 768 C CA . ASP A 1 99 ? 22.980 -6.078 -8.054 1.00 78.25 99 ASP A CA 1
ATOM 769 C C . ASP A 1 99 ? 22.634 -7.265 -8.965 1.00 78.25 99 ASP A C 1
ATOM 771 O O . ASP A 1 99 ? 22.837 -8.439 -8.643 1.00 78.25 99 ASP A O 1
ATOM 775 N N . MET A 1 100 ? 22.064 -6.934 -10.123 1.00 70.69 100 MET A N 1
ATOM 776 C CA . MET A 1 100 ? 21.663 -7.897 -11.147 1.00 70.69 100 MET A CA 1
ATOM 777 C C . MET A 1 100 ? 22.856 -8.735 -11.638 1.00 70.69 100 MET A C 1
ATOM 779 O O . MET A 1 100 ? 22.673 -9.903 -11.977 1.00 70.69 100 MET A O 1
ATOM 783 N N . LYS A 1 101 ? 24.081 -8.185 -11.643 1.00 66.56 101 LYS A N 1
ATOM 784 C CA . LYS A 1 101 ? 25.286 -8.907 -12.082 1.00 66.56 101 LYS A CA 1
ATOM 785 C C . LYS A 1 101 ? 25.688 -9.964 -11.062 1.00 66.56 101 LYS A C 1
ATOM 787 O O . LYS A 1 101 ? 25.941 -11.103 -11.447 1.00 66.56 101 LYS A O 1
ATOM 792 N N . ALA A 1 102 ? 25.685 -9.624 -9.774 1.00 64.94 102 ALA A N 1
ATOM 793 C C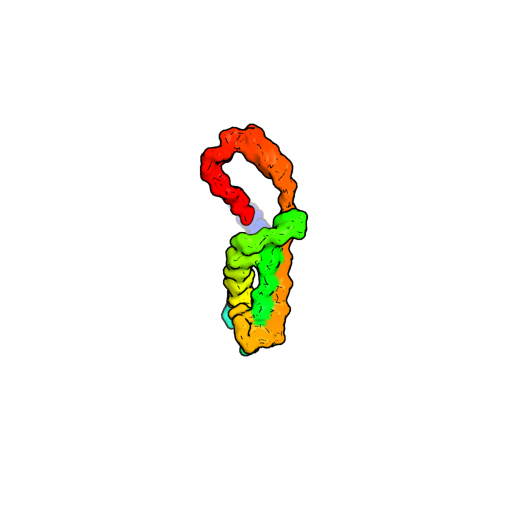A . ALA A 1 102 ? 25.920 -10.595 -8.710 1.00 64.94 102 ALA A CA 1
ATOM 794 C C . ALA A 1 102 ? 24.812 -11.662 -8.650 1.00 64.94 102 ALA A C 1
ATOM 796 O O . ALA A 1 102 ? 25.109 -12.841 -8.456 1.00 64.94 102 ALA A O 1
ATOM 797 N N . ALA A 1 103 ? 23.549 -11.277 -8.867 1.00 65.25 103 ALA A N 1
ATOM 798 C CA . ALA A 1 103 ? 22.421 -12.208 -8.906 1.00 65.25 103 ALA A CA 1
ATOM 799 C C . ALA A 1 103 ? 22.530 -13.206 -10.075 1.00 65.25 103 ALA A C 1
ATOM 801 O O . ALA A 1 103 ? 22.388 -14.412 -9.871 1.00 65.25 103 ALA A O 1
ATOM 802 N N . MET A 1 104 ? 22.865 -12.732 -11.280 1.00 62.56 104 MET A N 1
ATOM 803 C CA . MET A 1 104 ? 23.102 -13.598 -12.441 1.00 62.56 104 MET A CA 1
ATOM 804 C C . MET A 1 104 ? 24.347 -14.474 -12.274 1.00 62.56 104 MET A C 1
ATOM 806 O O . MET A 1 104 ? 24.296 -15.661 -12.583 1.00 62.56 104 MET A O 1
ATOM 810 N N . ALA A 1 105 ? 25.450 -13.932 -11.745 1.00 61.34 105 ALA A N 1
ATOM 811 C CA . ALA A 1 105 ? 26.676 -14.696 -11.509 1.00 61.34 105 ALA A CA 1
ATOM 812 C C . ALA A 1 105 ? 26.457 -15.838 -10.502 1.00 61.34 105 ALA A C 1
ATOM 814 O O . ALA A 1 105 ? 26.940 -16.951 -10.712 1.00 61.34 105 ALA A O 1
ATOM 815 N N . LYS A 1 106 ? 25.675 -15.597 -9.441 1.00 60.72 106 LYS A N 1
ATOM 816 C CA . LYS A 1 106 ? 25.290 -16.642 -8.481 1.00 60.72 106 LYS A CA 1
ATOM 817 C C . LYS A 1 106 ? 24.295 -17.654 -9.063 1.00 60.72 106 LYS A C 1
ATOM 819 O O . LYS A 1 106 ? 24.395 -18.837 -8.743 1.00 60.72 106 LYS A O 1
ATOM 824 N N . GLY A 1 107 ? 23.383 -17.226 -9.938 1.00 54.94 107 GLY A N 1
ATOM 825 C CA . GLY A 1 107 ? 22.470 -18.122 -10.662 1.00 54.94 107 GLY A CA 1
ATOM 826 C C . GLY A 1 107 ? 23.172 -19.020 -11.691 1.00 54.94 107 GLY A C 1
ATOM 827 O O . GLY A 1 107 ? 22.804 -20.179 -11.853 1.00 54.94 107 GLY A O 1
ATOM 828 N N . PHE A 1 108 ? 24.224 -18.519 -12.344 1.00 52.66 108 PHE A N 1
ATOM 829 C CA . PHE A 1 108 ? 25.023 -19.281 -13.309 1.00 52.66 108 PHE A CA 1
ATOM 830 C C . PHE A 1 108 ? 26.010 -20.240 -12.625 1.00 52.66 108 PHE A C 1
ATOM 832 O O . PHE A 1 108 ? 26.130 -21.392 -13.030 1.00 52.66 108 PHE A O 1
ATOM 839 N N . GLY A 1 109 ? 26.672 -19.805 -11.544 1.00 51.47 109 GLY A N 1
ATOM 840 C CA . GLY A 1 109 ? 27.638 -20.628 -10.804 1.00 51.47 109 GLY A CA 1
ATOM 841 C C . GLY A 1 109 ? 27.030 -21.827 -10.065 1.00 51.47 109 GLY A C 1
ATOM 842 O O . GLY A 1 109 ? 27.759 -22.734 -9.679 1.00 51.47 109 GLY A O 1
ATOM 843 N N . THR A 1 110 ? 25.708 -21.851 -9.878 1.00 52.69 110 THR A N 1
ATOM 844 C CA . THR A 1 110 ? 24.998 -22.936 -9.183 1.00 52.69 110 THR A CA 1
ATOM 845 C C . THR A 1 110 ? 24.288 -23.914 -10.120 1.00 52.69 110 THR A C 1
ATOM 847 O O . THR A 1 110 ? 23.738 -24.895 -9.634 1.00 52.69 110 THR A O 1
ATOM 850 N N . GLY A 1 111 ? 24.306 -23.708 -11.446 1.00 51.16 111 GLY A N 1
ATOM 851 C CA . GLY A 1 111 ? 23.744 -24.664 -12.415 1.00 51.16 111 GLY A CA 1
ATOM 852 C C . GLY A 1 111 ? 22.237 -24.947 -12.275 1.00 51.16 111 GLY A C 1
ATOM 853 O O . GLY A 1 111 ? 21.750 -25.928 -12.830 1.00 51.16 111 GLY A O 1
ATOM 854 N N . LEU A 1 112 ? 21.487 -24.112 -11.545 1.00 53.59 112 LEU A N 1
ATOM 855 C CA . LEU A 1 112 ? 20.082 -24.336 -11.174 1.00 53.59 112 LEU A CA 1
ATOM 856 C C . LEU A 1 112 ? 19.119 -23.351 -11.859 1.00 53.59 112 LEU A C 1
ATOM 858 O O . LEU A 1 112 ? 18.214 -22.802 -11.234 1.00 53.59 112 LEU A O 1
ATOM 862 N N . THR A 1 113 ? 19.250 -23.152 -13.171 1.00 55.44 113 THR A N 1
ATOM 863 C CA . THR A 1 113 ? 18.233 -22.440 -13.972 1.00 55.44 113 THR A CA 1
ATOM 864 C C . THR A 1 113 ? 17.083 -23.345 -14.435 1.00 55.44 113 THR A C 1
ATOM 866 O O . THR A 1 113 ? 16.366 -23.005 -15.373 1.00 55.44 113 THR A O 1
ATOM 869 N N . LEU A 1 114 ? 16.849 -24.477 -13.761 1.00 53.06 114 LEU A N 1
ATOM 870 C CA . LEU A 1 114 ? 15.670 -25.319 -13.969 1.00 53.06 114 LEU A CA 1
ATOM 871 C C . LEU A 1 114 ? 14.729 -25.232 -12.756 1.00 53.06 114 LEU A C 1
ATOM 873 O O . LEU A 1 114 ? 14.692 -26.122 -11.914 1.00 53.06 114 LEU A O 1
ATOM 877 N N . GLY A 1 115 ? 13.944 -24.153 -12.684 1.00 50.91 115 GLY A N 1
ATOM 878 C CA . GLY A 1 115 ? 12.655 -24.180 -11.977 1.00 50.91 115 GLY A CA 1
ATOM 879 C C . GLY A 1 115 ? 12.580 -23.635 -10.545 1.00 50.91 115 GLY A C 1
ATOM 880 O O . GLY A 1 115 ? 11.535 -23.794 -9.917 1.00 50.91 115 GLY A O 1
ATOM 881 N N . ALA A 1 116 ? 13.601 -22.959 -10.012 1.00 46.81 116 ALA A N 1
ATOM 882 C CA . ALA A 1 116 ? 13.481 -22.297 -8.711 1.00 46.81 116 ALA A CA 1
ATOM 883 C C . ALA A 1 116 ? 12.815 -20.918 -8.851 1.00 46.81 116 ALA A C 1
ATOM 885 O O . ALA A 1 116 ? 13.446 -19.912 -9.176 1.00 46.81 116 ALA A O 1
ATOM 886 N N . VAL A 1 117 ? 11.503 -20.923 -8.610 1.00 51.16 117 VAL A N 1
ATOM 887 C CA . VAL A 1 117 ? 10.703 -19.821 -8.064 1.00 51.16 117 VAL A CA 1
ATOM 888 C C . VAL A 1 117 ? 11.580 -18.889 -7.226 1.00 51.16 117 VAL A C 1
ATOM 890 O O . VAL A 1 117 ? 12.311 -19.348 -6.348 1.00 51.16 117 VAL A O 1
ATOM 893 N N . GLY A 1 118 ? 11.521 -17.592 -7.539 1.00 45.97 118 GLY A N 1
ATOM 894 C CA . GLY A 1 118 ? 12.320 -16.560 -6.888 1.00 45.97 118 GLY A CA 1
ATOM 895 C C . GLY A 1 118 ? 12.325 -16.710 -5.370 1.00 45.97 118 GLY A C 1
ATOM 896 O O . GLY A 1 118 ? 11.292 -16.989 -4.762 1.00 45.97 118 GLY A O 1
ATOM 897 N N . SER A 1 119 ? 13.496 -16.532 -4.759 1.00 47.94 119 SER A N 1
ATOM 898 C CA . SER A 1 119 ? 13.593 -16.426 -3.309 1.00 47.94 119 SER A CA 1
ATOM 899 C C . SER A 1 119 ? 12.802 -15.196 -2.868 1.00 47.94 119 SER A C 1
ATOM 901 O O . SER A 1 119 ? 13.262 -14.062 -3.017 1.00 47.94 119 SER A O 1
ATOM 903 N N . VAL A 1 120 ? 11.594 -15.431 -2.372 1.00 39.03 120 VAL A N 1
ATOM 904 C CA . VAL A 1 120 ? 10.857 -14.471 -1.560 1.00 39.03 120 VAL A CA 1
ATOM 905 C C . VAL A 1 120 ? 11.620 -14.314 -0.248 1.00 39.03 120 VAL A C 1
ATOM 907 O O . VAL A 1 120 ? 11.827 -15.293 0.470 1.00 39.03 120 VAL A O 1
ATOM 910 N N . VAL A 1 121 ? 12.110 -13.100 -0.002 1.00 41.97 121 VAL A N 1
ATOM 911 C CA . VAL A 1 121 ? 12.511 -12.643 1.335 1.00 41.97 121 VAL A CA 1
ATOM 912 C C . VAL A 1 121 ? 11.284 -12.173 2.096 1.00 41.97 121 VAL A C 1
ATOM 914 O O . VAL A 1 121 ? 10.388 -11.588 1.444 1.00 41.97 121 VAL A O 1
#

Organism: NCBI:txid342950

Radius of gyration: 30.63 Å; chains: 1; bounding box: 42×50×83 Å

Sequence (121 aa):
MKNLFILLLAVTALTGCISAKSYVDPSFSKATYEDIKPVEKKYNAHVIVEFQRNGETFSQVNQEVRNHLERTLRATGVIIPASADTNFTLNVVVNNVADMKAAMAKGFGTGLTLGAVGSVV